Protein AF-A0A534S577-F1 (afdb_monomer_lite)

Foldseek 3Di:
DDFFQWDWDKDWDADPPPRDTLDIDIDTDGDDDCVVPVVCVVVCVVVVVDRDHNVRVVVVVVLVVVQVVCVSVVHDDDDD

Radius of gyration: 15.65 Å; chains: 1; bounding box: 40×27×44 Å

pLDDT: mean 83.72, std 13.21, range [42.16, 97.56]

Sequence (80 aa):
MRTPASIAYEATLVHVPDGALLAVDRFEYAQQALSENLLQLPRFVEGGGRWLTREELLDQALARTAERYARTLGAPPTRR

Secondary structure (DSSP, 8-state):
--PPPEEEEEEEEE-TTT--EEEEEEEEEE---TTT-GGGHHHHHHTTTSPPPHHHHHHHHHHHHHHHHHHHTTPPP---

Structure (mmCIF, N/CA/C/O backbone):
data_AF-A0A534S577-F1
#
_entry.id   AF-A0A534S577-F1
#
loop_
_atom_site.group_PDB
_atom_site.id
_atom_site.type_symbol
_atom_site.label_atom_id
_atom_site.label_alt_id
_atom_site.label_comp_id
_atom_site.label_asym_id
_atom_site.label_entity_id
_atom_site.label_seq_id
_atom_site.pdbx_PDB_ins_code
_atom_site.Cartn_x
_atom_site.Cartn_y
_atom_site.Cartn_z
_atom_site.occupancy
_atom_site.B_iso_or_equiv
_atom_site.auth_seq_id
_atom_site.auth_comp_id
_atom_site.auth_asym_id
_atom_site.auth_atom_id
_atom_site.pdbx_PDB_model_num
ATOM 1 N N . MET A 1 1 ? 25.590 -5.410 -12.488 1.00 42.16 1 MET A N 1
ATOM 2 C CA . MET A 1 1 ? 24.305 -5.574 -13.206 1.00 42.16 1 MET A CA 1
ATOM 3 C C . MET A 1 1 ? 23.283 -4.660 -12.543 1.00 42.16 1 MET A C 1
ATOM 5 O O . MET A 1 1 ? 23.255 -4.633 -11.320 1.00 42.16 1 MET A O 1
ATOM 9 N N . ARG A 1 2 ? 22.512 -3.865 -13.299 1.00 59.91 2 ARG A N 1
ATOM 10 C CA . ARG A 1 2 ? 21.404 -3.070 -12.738 1.00 59.91 2 ARG A CA 1
ATOM 11 C C . ARG A 1 2 ? 20.196 -3.993 -12.612 1.00 59.91 2 ARG A C 1
ATOM 13 O O . ARG A 1 2 ? 19.616 -4.360 -13.626 1.00 59.91 2 ARG A O 1
ATOM 20 N N . THR A 1 3 ? 19.875 -4.419 -11.398 1.00 66.75 3 THR A N 1
ATOM 21 C CA . THR A 1 3 ? 18.661 -5.192 -11.125 1.00 66.75 3 THR A CA 1
ATOM 22 C C . THR A 1 3 ? 17.435 -4.291 -11.291 1.00 66.75 3 THR A C 1
ATOM 24 O O . THR A 1 3 ? 17.513 -3.107 -10.942 1.00 66.75 3 THR A O 1
ATOM 27 N N . PRO A 1 4 ? 16.312 -4.818 -11.804 1.00 76.75 4 PRO A N 1
ATOM 28 C CA . PRO A 1 4 ? 15.056 -4.087 -11.832 1.00 76.75 4 PRO A CA 1
ATOM 29 C C . PRO A 1 4 ? 14.678 -3.509 -10.466 1.00 76.75 4 PRO A C 1
ATOM 31 O O . PRO A 1 4 ? 14.956 -4.110 -9.424 1.00 76.75 4 PRO A O 1
ATOM 34 N N . ALA A 1 5 ? 14.041 -2.337 -10.462 1.00 83.56 5 ALA A N 1
ATOM 35 C CA . ALA A 1 5 ? 13.487 -1.783 -9.236 1.00 83.56 5 ALA A CA 1
ATOM 36 C C . ALA A 1 5 ? 12.393 -2.722 -8.708 1.00 83.56 5 ALA A C 1
ATOM 38 O O . ALA A 1 5 ? 11.532 -3.166 -9.463 1.00 83.56 5 ALA A O 1
ATOM 39 N N . SER A 1 6 ? 12.449 -3.037 -7.418 1.00 87.44 6 SER A N 1
ATOM 40 C CA . SER A 1 6 ? 11.449 -3.849 -6.736 1.00 87.44 6 SER A CA 1
ATOM 41 C C . SER A 1 6 ? 11.095 -3.186 -5.416 1.00 87.44 6 SER A C 1
ATOM 43 O O . SER A 1 6 ? 11.987 -2.660 -4.742 1.00 87.44 6 SER A O 1
ATOM 45 N N . ILE A 1 7 ? 9.809 -3.185 -5.081 1.00 92.56 7 ILE A N 1
ATOM 46 C CA . ILE A 1 7 ? 9.274 -2.676 -3.822 1.00 92.56 7 ILE A CA 1
ATOM 47 C C . ILE A 1 7 ? 8.278 -3.677 -3.243 1.00 92.56 7 ILE A C 1
ATOM 49 O O . ILE A 1 7 ? 7.514 -4.307 -3.974 1.00 92.56 7 ILE A O 1
ATOM 53 N N . ALA A 1 8 ? 8.274 -3.784 -1.920 1.00 94.88 8 ALA A N 1
ATOM 54 C CA . ALA A 1 8 ? 7.265 -4.505 -1.165 1.00 94.88 8 ALA A CA 1
ATOM 55 C C . ALA A 1 8 ? 6.974 -3.730 0.122 1.00 94.88 8 ALA A C 1
ATOM 57 O O . ALA A 1 8 ? 7.909 -3.269 0.781 1.00 94.88 8 ALA A O 1
ATOM 58 N N . TYR A 1 9 ? 5.701 -3.568 0.472 1.00 96.31 9 TYR A N 1
ATOM 59 C CA . TYR A 1 9 ? 5.294 -2.992 1.750 1.00 96.31 9 TYR A CA 1
ATOM 60 C C . TYR A 1 9 ? 3.928 -3.512 2.203 1.00 96.31 9 TYR A C 1
ATOM 62 O O . TYR A 1 9 ? 3.105 -3.974 1.409 1.00 96.31 9 TYR A O 1
ATOM 70 N N . GLU A 1 10 ? 3.691 -3.372 3.504 1.00 97.56 10 GLU A N 1
ATOM 71 C CA . GLU A 1 10 ? 2.378 -3.480 4.126 1.00 97.56 10 GLU A CA 1
ATOM 72 C C . GLU A 1 10 ? 2.038 -2.128 4.760 1.00 97.56 10 GLU A C 1
ATOM 74 O O . GLU A 1 10 ? 2.877 -1.507 5.413 1.00 97.56 10 GLU A O 1
ATOM 79 N N . ALA A 1 11 ? 0.819 -1.656 4.529 1.00 96.88 11 ALA A N 1
ATOM 80 C CA . ALA A 1 11 ? 0.265 -0.479 5.172 1.00 96.88 11 ALA A CA 1
ATOM 81 C C . ALA A 1 11 ? -0.945 -0.899 5.999 1.00 96.88 11 ALA A C 1
ATOM 83 O O . ALA A 1 11 ? -1.733 -1.742 5.571 1.00 96.88 11 ALA A O 1
ATOM 84 N N . THR A 1 12 ? -1.140 -0.240 7.137 1.00 96.75 12 THR A N 1
ATOM 85 C CA . THR A 1 12 ? -2.197 -0.585 8.087 1.00 96.75 12 THR A CA 1
ATOM 86 C C . THR A 1 12 ? -2.928 0.673 8.535 1.00 96.7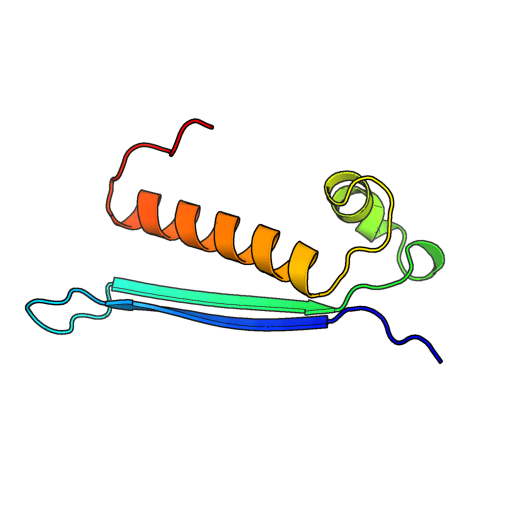5 12 THR A C 1
ATOM 88 O O . THR A 1 12 ? -2.296 1.644 8.944 1.00 96.75 12 THR A O 1
ATOM 91 N N . LEU A 1 13 ? -4.259 0.660 8.455 1.00 95.88 13 LEU A N 1
ATOM 92 C CA . LEU A 1 13 ? -5.122 1.739 8.925 1.00 95.88 13 LEU A CA 1
ATOM 93 C C . LEU A 1 13 ? -5.730 1.351 10.272 1.00 95.88 13 LEU A C 1
ATOM 95 O O . LEU A 1 13 ? -6.469 0.370 10.362 1.00 95.88 13 LEU A O 1
ATOM 99 N N . VAL A 1 14 ? -5.436 2.139 11.303 1.00 96.12 14 VAL A N 1
ATOM 100 C CA . VAL A 1 14 ? -5.885 1.897 12.679 1.00 96.12 14 VAL A CA 1
ATOM 101 C C . VAL A 1 14 ? -6.727 3.075 13.158 1.00 96.12 14 VAL A C 1
ATOM 103 O O . VAL A 1 14 ? -6.345 4.232 12.982 1.00 96.12 14 VAL A O 1
ATOM 106 N N . HIS A 1 15 ? -7.865 2.785 13.781 1.00 94.31 15 HIS A N 1
ATOM 107 C CA . HIS A 1 15 ? -8.657 3.770 14.502 1.00 94.31 15 HIS A CA 1
ATOM 108 C C . HIS A 1 15 ? -7.969 4.086 15.837 1.00 94.31 15 HIS A C 1
ATOM 110 O O . HIS A 1 15 ? -7.857 3.234 16.713 1.00 94.31 15 HIS A O 1
ATOM 116 N N . VAL A 1 16 ? -7.458 5.311 15.984 1.00 95.25 16 VAL A N 1
ATOM 117 C CA . VAL A 1 16 ? -6.628 5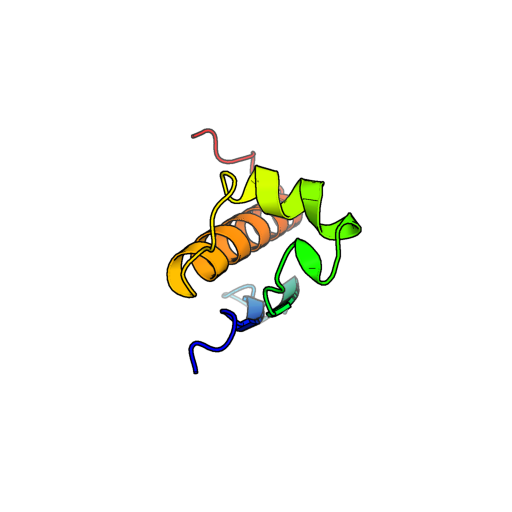.712 17.138 1.00 95.25 16 VAL A CA 1
ATOM 118 C C . VAL A 1 16 ? -7.328 5.549 18.499 1.00 95.25 16 VAL A C 1
ATOM 120 O O . VAL A 1 16 ? -6.667 5.080 19.423 1.00 95.25 16 VAL A O 1
ATOM 123 N N . PRO A 1 17 ? -8.618 5.905 18.667 1.00 96.06 17 PRO A N 1
ATOM 124 C CA . PRO A 1 17 ? -9.271 5.848 19.976 1.00 96.06 17 PRO A CA 1
ATOM 125 C C . PRO A 1 17 ? -9.352 4.457 20.617 1.00 96.06 17 PRO A C 1
ATOM 127 O O . PRO A 1 17 ? -9.208 4.353 21.831 1.00 96.06 17 PRO A O 1
ATOM 130 N N . ASP A 1 18 ? -9.603 3.405 19.834 1.00 95.31 18 ASP A N 1
ATOM 131 C CA . ASP A 1 18 ? -9.839 2.041 20.339 1.00 95.31 18 ASP A CA 1
ATOM 132 C C . ASP A 1 18 ? -8.845 0.999 19.797 1.00 95.31 18 ASP A C 1
ATOM 134 O O . ASP A 1 18 ? -8.895 -0.167 20.188 1.00 95.31 18 ASP A O 1
ATOM 138 N N . GLY A 1 19 ? -7.926 1.404 18.917 1.00 96.06 19 GLY A N 1
ATOM 139 C CA . GLY A 1 19 ? -6.952 0.516 18.291 1.00 96.06 19 GLY A CA 1
ATOM 140 C C . GLY A 1 19 ? -7.549 -0.419 17.238 1.00 96.06 19 GLY A C 1
ATOM 141 O O . GLY A 1 19 ? -6.867 -1.354 16.815 1.00 96.06 19 GLY A O 1
ATOM 142 N N . ALA A 1 20 ? -8.797 -0.205 16.804 1.00 95.12 20 ALA A N 1
ATOM 143 C CA . ALA A 1 20 ? -9.436 -1.076 15.829 1.00 95.12 20 ALA A CA 1
ATOM 144 C C . ALA A 1 20 ? -8.704 -1.036 14.481 1.00 95.12 20 ALA A C 1
ATOM 146 O O . ALA A 1 20 ? -8.442 0.025 13.910 1.00 95.12 20 ALA A O 1
ATOM 147 N N . LEU A 1 21 ? -8.401 -2.218 13.945 1.00 95.44 21 LEU A N 1
ATOM 148 C CA . LEU A 1 21 ? -7.854 -2.381 12.606 1.00 95.44 21 LEU A CA 1
ATOM 149 C C . LEU A 1 21 ? -8.956 -2.137 11.569 1.00 95.44 21 LEU A C 1
ATOM 151 O O . LEU A 1 21 ? -9.862 -2.953 11.421 1.00 95.44 21 LEU A O 1
ATOM 155 N N . LEU A 1 22 ? -8.868 -1.027 10.841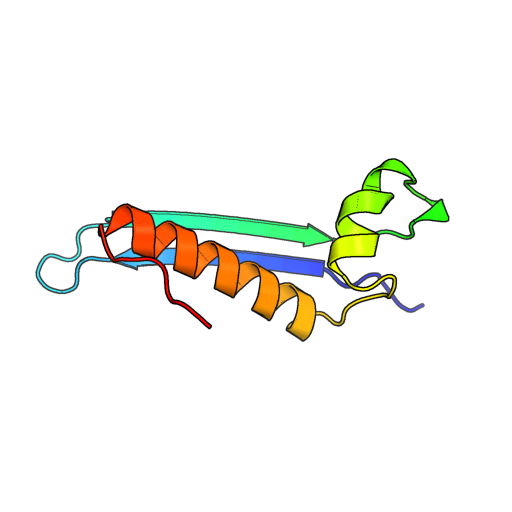 1.00 94.94 22 LEU A N 1
ATOM 156 C CA . LEU A 1 22 ? -9.861 -0.647 9.837 1.00 94.94 22 LEU A CA 1
ATOM 157 C C . LEU A 1 22 ? -9.554 -1.246 8.462 1.00 94.94 22 LEU A C 1
ATOM 159 O O . LEU A 1 22 ? -10.471 -1.616 7.732 1.00 94.94 22 LEU A O 1
ATOM 163 N N . ALA A 1 23 ? -8.273 -1.322 8.088 1.00 95.56 23 ALA A N 1
ATOM 164 C CA . ALA A 1 23 ? -7.843 -1.891 6.814 1.00 95.56 23 ALA A CA 1
ATOM 165 C C . ALA A 1 23 ? -6.361 -2.286 6.828 1.00 95.56 23 ALA A C 1
ATOM 167 O O . ALA A 1 23 ? -5.557 -1.712 7.563 1.00 95.56 23 ALA A O 1
ATOM 168 N N . VAL A 1 24 ? -6.007 -3.230 5.957 1.00 95.88 24 VAL A N 1
ATOM 169 C CA . VAL A 1 24 ? -4.624 -3.595 5.628 1.00 95.88 24 VAL A CA 1
ATOM 170 C C . VAL A 1 24 ? -4.498 -3.627 4.114 1.00 95.88 24 VAL A C 1
ATOM 172 O O . VAL A 1 24 ? -5.376 -4.149 3.425 1.00 95.88 24 VAL A O 1
ATOM 175 N N . ASP A 1 25 ? -3.401 -3.088 3.602 1.00 94.94 25 ASP A N 1
ATOM 176 C CA . ASP A 1 25 ? -3.068 -3.091 2.186 1.00 94.94 25 ASP A CA 1
ATOM 177 C C . ASP A 1 25 ? -1.644 -3.614 2.001 1.00 94.94 25 ASP A C 1
ATOM 179 O O . ASP A 1 25 ? -0.719 -3.207 2.705 1.00 94.94 25 ASP A O 1
ATOM 183 N N . ARG A 1 26 ? -1.476 -4.536 1.056 1.00 95.69 26 ARG A N 1
ATOM 184 C CA . ARG A 1 26 ? -0.189 -5.146 0.723 1.00 95.69 26 ARG A CA 1
ATOM 185 C C . ARG A 1 26 ? 0.117 -4.858 -0.726 1.00 95.69 26 ARG A C 1
ATOM 187 O O . ARG A 1 26 ? -0.707 -5.109 -1.607 1.00 95.69 26 ARG A O 1
ATOM 194 N N . PHE A 1 27 ? 1.321 -4.368 -0.966 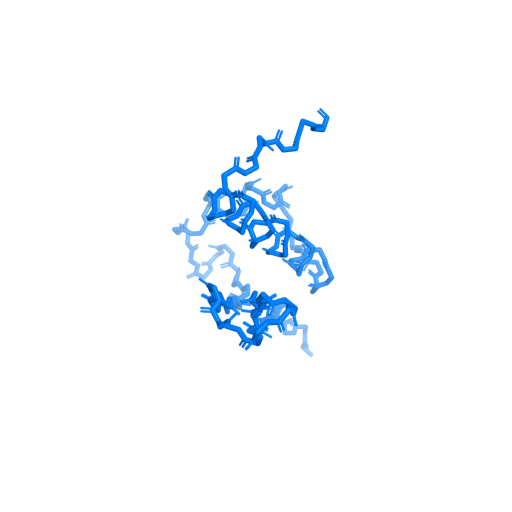1.00 92.38 27 PHE A N 1
ATOM 195 C CA . PHE A 1 27 ? 1.792 -4.081 -2.304 1.00 92.38 27 PHE A CA 1
ATOM 196 C C . PHE A 1 27 ? 3.152 -4.723 -2.508 1.00 92.38 27 PHE A C 1
ATOM 198 O O . PHE A 1 27 ? 4.064 -4.525 -1.711 1.00 92.38 27 PHE A O 1
ATOM 205 N N . GLU A 1 28 ? 3.286 -5.458 -3.604 1.00 91.88 28 GLU A N 1
ATOM 206 C CA . GLU A 1 28 ? 4.549 -6.012 -4.062 1.00 91.88 28 GLU A CA 1
ATOM 207 C C . GLU A 1 28 ? 4.638 -5.832 -5.572 1.00 91.88 28 GLU A C 1
ATOM 209 O O . GLU A 1 28 ? 3.698 -6.131 -6.315 1.00 91.88 28 GLU A O 1
ATOM 214 N N . TYR A 1 29 ? 5.771 -5.313 -6.029 1.00 86.88 29 TYR A N 1
ATOM 215 C CA . TYR A 1 29 ? 6.040 -5.146 -7.442 1.00 86.88 29 TYR A CA 1
ATOM 216 C C . TYR A 1 29 ? 7.535 -5.189 -7.711 1.00 86.88 29 TYR A C 1
ATOM 218 O O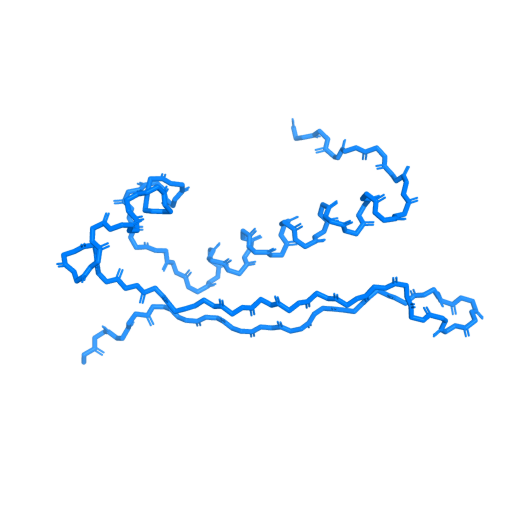 . TYR A 1 29 ? 8.282 -4.341 -7.227 1.00 86.88 29 TYR A O 1
ATOM 226 N N . ALA A 1 30 ? 7.945 -6.128 -8.559 1.00 86.44 30 ALA A N 1
ATOM 227 C CA . ALA A 1 30 ? 9.245 -6.126 -9.206 1.00 86.44 30 ALA A CA 1
ATOM 228 C C . ALA A 1 30 ? 9.065 -5.695 -10.664 1.00 86.44 30 ALA A C 1
ATOM 230 O O . ALA A 1 30 ? 8.323 -6.327 -11.420 1.00 86.44 30 ALA A O 1
ATOM 231 N N . GLN A 1 31 ? 9.740 -4.618 -11.064 1.00 82.12 31 GLN A N 1
ATOM 232 C CA . GLN A 1 31 ? 9.750 -4.175 -12.450 1.00 82.12 31 GLN A CA 1
ATOM 233 C C . GLN A 1 31 ? 10.430 -5.241 -13.327 1.00 82.12 31 GLN A C 1
ATOM 235 O O . GLN A 1 31 ? 11.307 -5.973 -12.876 1.00 82.12 31 GLN A O 1
ATOM 240 N N . GLN A 1 32 ? 10.012 -5.354 -14.582 1.00 78.94 32 GLN A N 1
ATOM 241 C CA . GLN A 1 32 ? 10.580 -6.280 -15.567 1.00 78.94 32 GLN A CA 1
ATOM 242 C C . GLN A 1 32 ? 10.788 -5.527 -16.875 1.00 78.94 32 GLN A C 1
ATOM 244 O O . GLN A 1 32 ? 10.120 -4.515 -17.119 1.00 78.94 32 GLN A O 1
ATOM 249 N N . ALA A 1 33 ? 11.714 -5.991 -17.714 1.00 75.81 33 ALA A N 1
ATOM 250 C CA . ALA A 1 33 ? 11.895 -5.360 -19.010 1.00 75.81 33 ALA A CA 1
ATOM 251 C C . ALA A 1 33 ? 10.669 -5.613 -19.890 1.00 75.81 33 ALA A C 1
ATOM 253 O O . ALA A 1 33 ? 10.139 -6.721 -19.936 1.00 75.81 33 ALA A O 1
ATOM 254 N N . LEU A 1 34 ? 10.232 -4.600 -20.643 1.00 67.69 34 LEU A N 1
ATOM 255 C CA . LEU A 1 34 ? 9.098 -4.762 -21.554 1.00 67.69 34 LEU A CA 1
ATOM 256 C C . LEU A 1 34 ? 9.366 -5.852 -22.607 1.00 67.69 34 LEU A C 1
ATOM 258 O O . LEU A 1 34 ? 8.458 -6.583 -22.983 1.00 67.69 34 LEU A O 1
ATOM 262 N N . SER A 1 35 ? 10.626 -6.006 -23.026 1.00 75.62 35 SER A N 1
ATOM 263 C CA . SER A 1 35 ? 11.077 -7.091 -23.904 1.00 75.62 35 SER A CA 1
ATOM 264 C C . SER A 1 35 ? 10.910 -8.485 -23.293 1.00 75.62 35 SER A C 1
ATOM 266 O O . SER A 1 35 ? 10.751 -9.447 -24.034 1.00 75.62 35 SER A O 1
ATOM 268 N N . GLU A 1 36 ? 10.952 -8.605 -21.964 1.00 75.75 36 GLU A N 1
ATOM 269 C CA . GLU A 1 36 ? 10.720 -9.868 -21.253 1.00 75.75 36 GLU A CA 1
ATOM 270 C C . GLU A 1 36 ? 9.222 -10.149 -21.081 1.00 75.75 36 GLU A C 1
ATOM 272 O O . GLU A 1 36 ? 8.819 -11.309 -21.020 1.00 75.75 36 GLU A O 1
ATOM 277 N N . ASN A 1 37 ? 8.381 -9.109 -21.024 1.00 77.06 37 ASN A N 1
ATOM 278 C CA . ASN A 1 37 ? 6.939 -9.264 -20.874 1.00 77.06 37 ASN A CA 1
ATOM 279 C C . ASN A 1 37 ? 6.151 -8.111 -21.517 1.00 77.06 37 ASN A C 1
ATOM 281 O O . ASN A 1 37 ? 5.827 -7.110 -20.874 1.00 77.06 37 ASN A O 1
ATOM 285 N N . LEU A 1 38 ? 5.763 -8.294 -22.780 1.00 78.81 38 LEU A N 1
ATOM 286 C CA . LEU A 1 38 ? 4.993 -7.304 -23.540 1.00 78.81 38 LEU A CA 1
ATOM 287 C C . LEU A 1 38 ? 3.602 -7.024 -22.944 1.00 78.81 38 LEU A C 1
ATOM 289 O O . LEU A 1 38 ? 3.045 -5.958 -23.187 1.00 78.81 38 LEU A O 1
ATOM 293 N N . LEU A 1 39 ? 3.047 -7.918 -22.113 1.00 81.06 39 LEU A N 1
ATOM 294 C CA . LEU A 1 39 ? 1.771 -7.679 -21.423 1.00 81.06 39 LEU A CA 1
ATOM 295 C C . LEU A 1 39 ? 1.878 -6.578 -20.351 1.00 81.06 39 LEU A C 1
ATOM 297 O O . LEU A 1 39 ? 0.858 -6.098 -19.861 1.00 81.06 39 LEU A O 1
ATOM 301 N N . GLN A 1 40 ? 3.097 -6.141 -20.004 1.00 72.44 40 GLN A N 1
ATOM 302 C CA . GLN A 1 40 ? 3.338 -5.003 -19.112 1.00 72.44 40 GLN A CA 1
ATOM 303 C C . GLN A 1 40 ? 3.168 -3.640 -19.798 1.00 72.44 40 GLN A C 1
ATOM 305 O O . GLN A 1 40 ? 3.297 -2.619 -19.121 1.00 72.44 40 GLN A O 1
ATOM 310 N N . LEU A 1 41 ? 2.865 -3.592 -21.105 1.00 69.94 41 LEU A N 1
ATOM 311 C CA . LEU A 1 41 ? 2.727 -2.343 -21.867 1.00 69.94 41 LEU A CA 1
ATOM 312 C C . LEU A 1 41 ? 1.835 -1.292 -21.171 1.00 69.94 41 LEU A C 1
ATOM 314 O O . LEU A 1 41 ? 2.272 -0.147 -21.085 1.00 69.94 41 LEU A O 1
ATOM 318 N N . PRO A 1 42 ? 0.657 -1.633 -20.600 1.00 73.19 42 PRO A N 1
ATOM 319 C CA . PRO A 1 42 ? -0.177 -0.649 -19.906 1.00 73.19 42 PRO A CA 1
ATOM 320 C C . PRO A 1 42 ? 0.532 -0.009 -18.706 1.00 73.19 42 PRO A C 1
ATOM 322 O O . PRO A 1 42 ? 0.565 1.212 -18.597 1.00 73.19 42 PRO A O 1
ATOM 325 N N . ARG A 1 43 ? 1.193 -0.811 -17.856 1.00 69.62 43 ARG A N 1
ATOM 326 C CA . ARG A 1 43 ? 1.946 -0.309 -16.690 1.00 69.62 43 ARG A CA 1
ATOM 327 C C . ARG A 1 43 ? 3.182 0.485 -17.100 1.00 69.62 43 ARG A C 1
ATOM 329 O O . ARG A 1 43 ? 3.558 1.444 -16.435 1.00 69.62 43 ARG A O 1
ATOM 336 N N . PHE A 1 44 ? 3.820 0.091 -18.201 1.00 69.12 44 PHE A N 1
ATOM 337 C CA . PHE A 1 44 ? 4.954 0.820 -18.757 1.00 69.12 44 PHE A CA 1
ATOM 338 C C . PHE A 1 44 ? 4.533 2.211 -19.251 1.00 69.12 44 PHE A C 1
ATOM 340 O O . PHE A 1 44 ? 5.240 3.185 -19.004 1.00 69.12 44 PHE A O 1
ATOM 347 N N . VAL A 1 45 ? 3.361 2.321 -19.885 1.00 69.56 45 VAL A N 1
ATOM 348 C CA . VAL A 1 45 ? 2.774 3.604 -20.303 1.00 69.56 45 VAL A CA 1
ATOM 349 C C . VAL A 1 45 ? 2.317 4.434 -19.095 1.00 69.56 45 VAL A C 1
ATOM 351 O O . VAL A 1 45 ? 2.598 5.629 -19.066 1.00 69.56 45 VAL A O 1
ATOM 354 N N . GLU A 1 46 ? 1.713 3.825 -18.067 1.00 69.81 46 GLU A N 1
ATOM 355 C CA . GLU A 1 46 ? 1.388 4.496 -16.789 1.00 69.81 46 GLU A CA 1
ATOM 356 C C . GLU A 1 46 ? 2.637 5.083 -16.105 1.00 69.81 46 GLU A C 1
ATOM 358 O O . GLU A 1 46 ? 2.588 6.176 -15.546 1.00 69.81 46 GLU A O 1
ATOM 363 N N . GLY A 1 47 ? 3.782 4.400 -16.208 1.00 64.81 47 GLY A N 1
ATOM 364 C CA . GLY A 1 47 ? 5.086 4.884 -15.744 1.00 64.81 47 GLY A CA 1
ATOM 365 C C . GLY A 1 47 ? 5.764 5.914 -16.660 1.00 64.81 47 GLY A C 1
ATOM 366 O O . GLY A 1 47 ? 6.928 6.249 -16.442 1.00 64.81 47 GLY A O 1
ATOM 367 N N . GLY A 1 48 ? 5.085 6.405 -17.703 1.00 71.38 48 GLY A N 1
ATOM 368 C CA . GLY A 1 48 ? 5.626 7.391 -18.643 1.00 71.38 48 GLY A CA 1
ATOM 369 C C . GLY A 1 48 ? 6.606 6.819 -19.671 1.00 71.38 48 GLY A C 1
ATOM 370 O O . GLY A 1 48 ? 7.442 7.552 -20.193 1.00 71.38 48 GLY A O 1
ATOM 371 N N . GLY A 1 49 ? 6.548 5.514 -19.950 1.00 72.62 49 GLY A N 1
ATOM 372 C CA . GLY A 1 49 ? 7.385 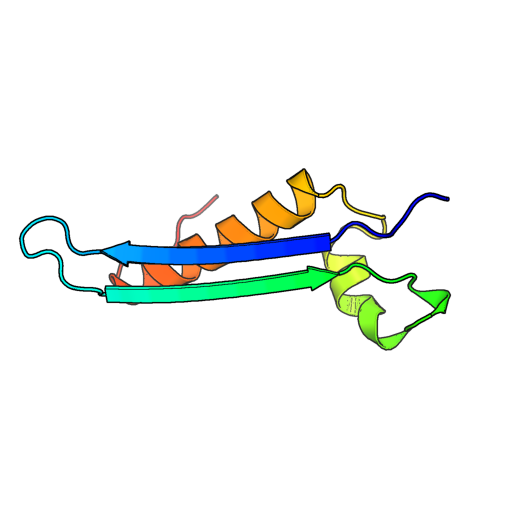4.866 -20.961 1.00 72.62 49 GLY A CA 1
ATOM 373 C C . GLY A 1 49 ? 8.856 4.723 -20.562 1.00 72.62 49 GLY A C 1
ATOM 374 O O . GLY A 1 49 ? 9.722 4.574 -21.425 1.00 72.62 49 GLY A O 1
ATOM 375 N N . ARG A 1 50 ? 9.160 4.789 -19.261 1.00 78.62 50 ARG A N 1
ATOM 376 C CA . ARG A 1 50 ? 10.519 4.677 -18.728 1.00 78.62 50 ARG A CA 1
ATOM 377 C C . ARG A 1 50 ? 10.584 3.741 -17.533 1.00 78.62 50 ARG A C 1
ATOM 379 O O . ARG A 1 50 ? 9.587 3.419 -16.892 1.00 78.62 50 ARG A O 1
ATOM 386 N N . TRP A 1 51 ? 11.804 3.334 -17.214 1.00 81.31 51 TRP A N 1
ATOM 387 C CA . TRP A 1 51 ? 12.079 2.695 -15.938 1.00 81.31 51 TRP A CA 1
ATOM 388 C C . TRP A 1 51 ? 11.899 3.711 -14.813 1.00 81.31 51 TRP A C 1
ATOM 390 O O . TRP A 1 51 ? 12.381 4.842 -14.917 1.00 81.31 51 TRP A O 1
ATOM 400 N N . LEU A 1 52 ? 11.187 3.300 -13.768 1.00 84.12 52 LEU A N 1
ATOM 401 C CA . LEU A 1 52 ? 10.956 4.123 -12.593 1.00 84.12 52 LEU A CA 1
ATOM 402 C C . LEU A 1 52 ? 12.006 3.772 -11.542 1.00 84.12 52 LEU A C 1
ATOM 404 O O . LEU A 1 52 ? 12.482 2.632 -11.474 1.00 84.12 52 LEU A O 1
ATOM 408 N N . THR A 1 53 ? 12.389 4.748 -10.727 1.00 87.69 53 THR A N 1
ATOM 409 C CA . THR A 1 53 ? 13.174 4.458 -9.528 1.00 87.69 53 THR A CA 1
ATOM 410 C C . THR A 1 53 ? 12.296 3.767 -8.483 1.00 87.69 53 THR A C 1
ATOM 412 O O . THR A 1 53 ? 11.070 3.690 -8.610 1.00 87.69 53 THR A O 1
ATOM 415 N N . ARG A 1 54 ? 12.920 3.230 -7.430 1.00 89.69 54 ARG A N 1
ATOM 416 C CA . ARG A 1 54 ? 12.172 2.604 -6.329 1.00 89.69 54 ARG A CA 1
ATOM 417 C C . ARG A 1 54 ? 11.281 3.622 -5.626 1.00 89.69 54 ARG A C 1
ATOM 419 O O . ARG A 1 54 ? 10.161 3.289 -5.265 1.00 89.69 54 ARG A O 1
ATOM 426 N N . GLU A 1 55 ? 11.775 4.845 -5.479 1.00 90.25 55 GLU A N 1
ATOM 427 C CA . GLU A 1 55 ? 11.081 5.972 -4.861 1.00 90.25 55 GLU A CA 1
ATOM 428 C C . GLU A 1 55 ? 9.842 6.350 -5.678 1.00 90.25 55 GLU A C 1
ATOM 430 O O . GLU A 1 55 ? 8.749 6.420 -5.132 1.00 90.25 55 GLU A O 1
ATOM 435 N N . GLU A 1 56 ? 9.972 6.468 -7.002 1.00 90.19 56 GLU A N 1
ATOM 436 C CA . GLU A 1 56 ? 8.837 6.778 -7.879 1.00 90.19 56 GLU A CA 1
ATOM 437 C C . GLU A 1 56 ? 7.771 5.673 -7.871 1.00 90.19 56 GLU A C 1
ATOM 439 O O . GLU A 1 56 ? 6.573 5.963 -7.846 1.00 90.19 56 GLU A O 1
ATOM 444 N N . LEU A 1 57 ? 8.188 4.399 -7.868 1.00 89.62 57 LEU A N 1
ATOM 445 C CA . LEU A 1 57 ? 7.266 3.267 -7.725 1.00 89.62 57 LEU A CA 1
ATOM 446 C C . LEU A 1 57 ? 6.544 3.298 -6.376 1.00 89.62 57 LEU A C 1
ATOM 448 O O . LEU A 1 57 ? 5.341 3.032 -6.318 1.00 89.62 57 LEU A O 1
ATOM 452 N N . LEU A 1 58 ? 7.274 3.608 -5.305 1.00 92.25 58 LEU A N 1
ATOM 453 C CA . LEU A 1 58 ? 6.734 3.648 -3.954 1.00 92.25 58 LEU A CA 1
ATOM 454 C C . LEU A 1 58 ? 5.734 4.794 -3.799 1.00 92.25 58 LEU A C 1
ATOM 456 O O . LEU A 1 58 ? 4.636 4.555 -3.307 1.00 92.25 58 LEU A O 1
ATOM 460 N N . ASP A 1 59 ? 6.053 5.990 -4.289 1.00 94.00 59 ASP A N 1
ATOM 461 C CA . ASP A 1 59 ? 5.159 7.151 -4.247 1.00 94.00 59 ASP A CA 1
ATOM 462 C C . ASP A 1 59 ? 3.839 6.874 -4.978 1.00 94.00 59 ASP A C 1
ATOM 464 O O . ASP A 1 59 ? 2.754 7.140 -4.453 1.00 94.00 59 ASP A O 1
ATOM 468 N N . GLN A 1 60 ? 3.908 6.273 -6.171 1.00 91.00 60 GLN A N 1
ATOM 469 C CA . GLN A 1 60 ? 2.711 5.885 -6.922 1.00 91.00 60 GLN A CA 1
ATOM 470 C C . GLN A 1 60 ? 1.895 4.799 -6.208 1.00 91.00 60 GLN A C 1
ATOM 472 O O . GLN A 1 60 ? 0.661 4.817 -6.242 1.00 91.00 60 GLN A O 1
ATOM 477 N N . ALA A 1 61 ? 2.555 3.823 -5.583 1.00 92.38 61 ALA A N 1
ATOM 478 C CA . ALA A 1 61 ? 1.878 2.768 -4.839 1.00 92.38 61 ALA A CA 1
ATOM 479 C C . ALA A 1 61 ? 1.195 3.317 -3.573 1.00 92.38 61 ALA A C 1
ATOM 481 O O . ALA A 1 61 ? 0.002 3.075 -3.373 1.00 92.38 61 ALA A O 1
ATOM 482 N N . LEU A 1 62 ? 1.897 4.141 -2.790 1.00 95.69 62 LEU A N 1
ATOM 483 C CA . LEU A 1 62 ? 1.370 4.773 -1.580 1.00 95.69 62 LEU A CA 1
ATOM 484 C C . LEU A 1 62 ? 0.199 5.713 -1.879 1.00 95.69 62 LEU A C 1
ATOM 486 O O . LEU A 1 62 ? -0.780 5.700 -1.135 1.00 95.69 62 LEU A O 1
ATOM 490 N N . ALA A 1 63 ? 0.242 6.467 -2.982 1.00 95.00 63 ALA A N 1
ATOM 491 C CA . ALA A 1 63 ? -0.887 7.294 -3.411 1.00 95.00 63 ALA A CA 1
ATOM 492 C C . ALA A 1 63 ? -2.156 6.452 -3.643 1.00 95.00 63 ALA A C 1
ATOM 494 O O . ALA A 1 63 ? -3.225 6.782 -3.128 1.00 95.00 63 ALA A O 1
ATOM 495 N N . ARG A 1 64 ? -2.033 5.307 -4.330 1.00 93.19 64 ARG A N 1
ATOM 496 C CA . ARG A 1 64 ? -3.156 4.376 -4.548 1.00 93.19 64 ARG A CA 1
ATOM 497 C C . ARG A 1 64 ? -3.657 3.746 -3.247 1.00 93.19 64 ARG A C 1
ATOM 499 O O . ARG A 1 64 ? -4.865 3.591 -3.070 1.00 93.19 64 ARG A O 1
ATOM 506 N N . THR A 1 65 ? -2.759 3.399 -2.324 1.00 95.75 65 THR A N 1
ATOM 507 C CA . THR A 1 65 ? -3.138 2.929 -0.982 1.00 95.75 65 THR A CA 1
ATOM 508 C C . THR A 1 65 ? -3.907 4.003 -0.210 1.00 95.75 65 THR A C 1
ATOM 510 O O . THR A 1 65 ? -4.966 3.713 0.346 1.00 95.75 65 THR A O 1
ATOM 513 N N . ALA A 1 66 ? -3.443 5.255 -0.233 1.00 94.75 66 ALA A N 1
ATOM 514 C CA . ALA A 1 66 ? -4.118 6.368 0.427 1.00 94.75 66 ALA A CA 1
ATOM 515 C C . ALA A 1 66 ? -5.529 6.603 -0.139 1.00 94.75 66 ALA A C 1
ATOM 517 O O . ALA A 1 66 ? -6.476 6.771 0.627 1.00 94.75 66 ALA A O 1
ATOM 518 N N . GLU A 1 67 ? -5.705 6.536 -1.461 1.00 93.62 67 GLU A N 1
ATOM 519 C CA . GLU A 1 67 ? -7.027 6.616 -2.097 1.00 93.62 67 GLU A CA 1
ATOM 520 C C . GLU A 1 67 ? -7.957 5.470 -1.675 1.00 93.62 67 GLU A C 1
ATOM 522 O O . GLU A 1 67 ? -9.152 5.684 -1.449 1.00 93.62 67 GLU A O 1
ATOM 527 N N . ARG A 1 68 ? -7.433 4.242 -1.543 1.00 93.12 68 ARG A N 1
ATOM 528 C CA . ARG A 1 68 ? -8.205 3.106 -1.016 1.00 93.12 68 ARG A CA 1
ATOM 529 C C . ARG A 1 68 ? -8.672 3.375 0.413 1.00 93.12 68 ARG A C 1
ATOM 531 O O . ARG A 1 68 ? -9.850 3.178 0.691 1.00 93.12 68 ARG A O 1
ATOM 538 N N . TYR A 1 69 ? -7.799 3.888 1.277 1.00 94.88 69 TYR A N 1
ATOM 539 C CA . TYR A 1 69 ? -8.157 4.235 2.655 1.00 94.88 69 TYR A CA 1
ATOM 540 C C . TYR A 1 69 ? -9.150 5.387 2.746 1.00 94.88 69 TYR A C 1
ATOM 542 O O . TYR A 1 69 ? -10.107 5.289 3.510 1.00 94.88 69 TYR A O 1
ATOM 550 N N . ALA A 1 70 ? -8.992 6.431 1.932 1.00 92.88 70 ALA A N 1
ATOM 551 C CA . ALA A 1 70 ? -9.954 7.525 1.863 1.00 92.88 70 ALA A CA 1
ATOM 552 C C . ALA A 1 70 ? -11.365 7.006 1.535 1.00 92.88 70 ALA A C 1
ATOM 554 O O . ALA A 1 70 ? -12.323 7.370 2.214 1.00 92.88 70 ALA A O 1
ATOM 555 N N . ARG A 1 71 ? -11.489 6.081 0.570 1.00 89.44 71 ARG A N 1
ATOM 556 C CA . ARG A 1 71 ? -12.772 5.431 0.253 1.00 89.44 71 ARG A CA 1
ATOM 557 C C . ARG A 1 71 ? -13.317 4.593 1.409 1.00 89.44 71 ARG A C 1
ATOM 559 O O . ARG A 1 71 ? -14.508 4.686 1.685 1.00 89.44 71 ARG A O 1
ATOM 566 N N . THR A 1 72 ? -12.475 3.818 2.097 1.00 88.88 72 THR A N 1
ATOM 567 C CA . THR A 1 72 ? -12.886 3.036 3.280 1.00 88.88 72 THR A CA 1
ATOM 568 C C . THR A 1 72 ? -13.424 3.929 4.399 1.00 88.88 72 THR A C 1
ATOM 570 O O . THR A 1 72 ? -14.382 3.564 5.071 1.00 88.88 72 THR A O 1
ATOM 573 N N . LEU A 1 73 ? -12.844 5.117 4.574 1.00 90.31 73 LEU A N 1
ATOM 574 C CA . LEU A 1 73 ? -13.272 6.105 5.567 1.00 90.31 73 LEU A CA 1
ATOM 575 C C . LEU A 1 73 ? -14.475 6.954 5.115 1.00 90.31 73 LEU A C 1
ATOM 577 O O . LEU A 1 73 ? -14.944 7.792 5.880 1.00 90.31 73 LEU A O 1
ATOM 581 N N . GLY A 1 74 ? -14.961 6.786 3.879 1.00 86.44 74 GLY A N 1
ATOM 582 C CA . GLY A 1 74 ? -16.015 7.630 3.308 1.00 86.44 74 GLY A CA 1
ATOM 583 C C . GLY A 1 74 ? -15.579 9.073 3.011 1.00 86.44 74 GLY A C 1
ATOM 584 O O . GLY A 1 74 ? -16.430 9.946 2.851 1.00 86.44 74 GLY A O 1
ATOM 585 N N . ALA A 1 75 ? -14.273 9.347 2.939 1.00 73.31 75 ALA A N 1
ATOM 586 C CA . ALA A 1 75 ? -13.746 10.667 2.614 1.00 73.31 75 ALA A CA 1
ATOM 587 C C . ALA A 1 75 ? -13.885 10.965 1.103 1.00 73.31 75 ALA A C 1
ATOM 589 O O . ALA A 1 75 ? -13.676 10.069 0.276 1.00 73.31 75 ALA A O 1
ATOM 590 N N . PRO A 1 76 ? -14.219 12.210 0.707 1.00 60.31 76 PRO A N 1
ATOM 591 C CA . PRO A 1 76 ? -14.284 12.586 -0.702 1.00 60.31 76 PRO A CA 1
ATOM 592 C C . PRO A 1 76 ? -12.899 12.461 -1.367 1.00 60.31 76 PRO A C 1
ATOM 594 O O . PRO A 1 76 ? -11.884 12.690 -0.706 1.00 60.31 76 PRO A O 1
ATOM 597 N N . PRO A 1 77 ? -12.826 12.112 -2.668 1.00 59.62 77 PRO A N 1
ATOM 598 C CA . PRO A 1 77 ? -11.554 11.949 -3.363 1.00 59.62 77 PRO A CA 1
ATOM 599 C C . PRO A 1 77 ? -10.751 13.254 -3.352 1.00 59.62 77 PRO A C 1
ATOM 601 O O . PRO A 1 77 ? -11.279 14.326 -3.659 1.00 59.62 77 PRO A O 1
ATOM 604 N N . THR A 1 78 ? -9.464 13.154 -3.025 1.00 60.62 78 THR A N 1
ATOM 605 C CA . THR A 1 78 ? -8.534 14.284 -3.021 1.00 60.62 78 THR A CA 1
ATOM 606 C C . THR A 1 78 ? -8.343 14.781 -4.455 1.00 60.62 78 THR A C 1
ATOM 608 O O . THR A 1 78 ? -7.669 14.142 -5.260 1.00 60.62 78 THR A O 1
ATOM 611 N N . ARG A 1 79 ? -8.970 15.909 -4.808 1.00 53.12 79 ARG A N 1
ATOM 612 C CA . ARG A 1 79 ? -8.754 16.575 -6.101 1.00 53.12 79 ARG A CA 1
ATOM 613 C C . ARG A 1 79 ? -7.350 17.187 -6.090 1.00 53.12 79 ARG A C 1
ATOM 615 O O . ARG A 1 79 ? -7.080 18.039 -5.246 1.00 53.12 79 ARG A O 1
ATOM 622 N N . ARG A 1 80 ? -6.471 16.717 -6.979 1.00 44.16 80 ARG A N 1
ATOM 623 C CA . ARG A 1 80 ? -5.240 17.437 -7.336 1.00 44.16 80 ARG A CA 1
ATOM 624 C C . ARG A 1 80 ? -5.560 18.605 -8.256 1.00 44.16 80 ARG A C 1
ATOM 626 O O . ARG A 1 80 ? -6.514 18.465 -9.056 1.00 44.16 80 ARG A O 1
#